Protein AF-A0A520B558-F1 (afdb_monomer)

Mean predicted aligned error: 11.18 Å

Solvent-accessible surface area (backbone atoms only — not comparable to full-atom values): 6471 Å² total; per-residue (Å²): 130,83,84,79,66,76,78,58,52,66,55,50,41,67,68,63,50,52,55,50,52,49,52,51,49,52,30,52,48,26,53,73,72,62,38,63,70,59,21,54,53,36,29,50,50,52,41,53,51,52,52,52,52,52,48,55,50,51,40,54,77,69,56,71,65,86,40,77,65,58,41,69,79,45,65,92,45,55,62,96,44,69,33,58,60,53,50,54,52,52,39,53,50,54,58,63,66,74,73,83,82,76,78,82,87,81,82,130

Secondary structure (DSSP, 8-state):
--------S--S-HHHHHHHHHHHHHHHHHHHTT-HHHHHHHHHHHHHHHHHHHHHHHHHHTT----HHHHHHHTT-----THHHHHHHHHHHHHHS-----------

Structure (mmCIF, N/CA/C/O backbone):
data_AF-A0A520B558-F1
#
_entry.id   AF-A0A520B558-F1
#
loop_
_atom_site.group_PDB
_atom_site.id
_atom_site.type_symbol
_atom_site.label_atom_id
_atom_site.label_alt_id
_atom_site.label_comp_id
_atom_site.label_asym_id
_atom_site.label_entity_id
_atom_site.label_seq_id
_atom_site.pdbx_PDB_ins_code
_atom_site.Cartn_x
_atom_site.Cartn_y
_atom_site.Cartn_z
_atom_site.occupancy
_atom_site.B_iso_or_equiv
_atom_site.auth_seq_id
_atom_site.auth_comp_id
_atom_site.auth_asym_id
_atom_site.auth_atom_id
_atom_site.pdbx_PDB_model_num
ATOM 1 N N . MET A 1 1 ? -9.239 -0.877 -37.514 1.00 44.22 1 MET A N 1
ATOM 2 C CA . MET A 1 1 ? -8.096 -1.467 -36.775 1.00 44.22 1 MET A CA 1
ATOM 3 C C . MET A 1 1 ? -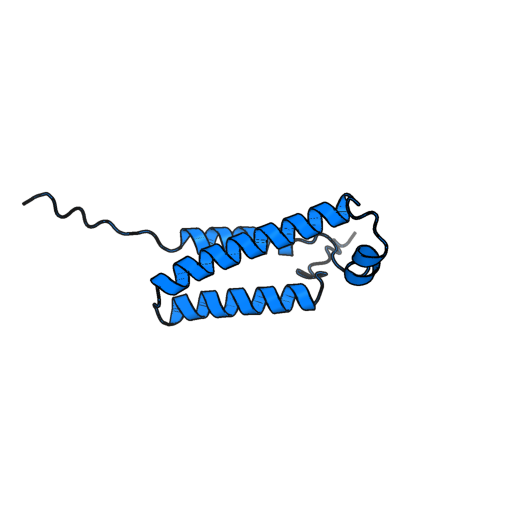8.610 -1.879 -35.407 1.00 44.22 1 MET A C 1
ATOM 5 O O . MET A 1 1 ? -9.239 -1.033 -34.779 1.00 44.22 1 MET A O 1
ATOM 9 N N . PRO A 1 2 ? -8.466 -3.139 -34.957 1.00 51.34 2 PRO A N 1
ATOM 10 C CA . PRO A 1 2 ? -9.020 -3.514 -33.669 1.00 51.34 2 PRO A CA 1
ATOM 11 C C . PRO A 1 2 ? -8.184 -2.820 -32.599 1.00 51.34 2 PRO A C 1
ATOM 13 O O . PRO A 1 2 ? -6.955 -2.895 -32.621 1.00 51.34 2 PRO A O 1
ATOM 16 N N . PHE A 1 3 ? -8.853 -2.136 -31.678 1.00 45.97 3 PHE A N 1
ATOM 17 C CA . PHE A 1 3 ? -8.274 -1.669 -30.431 1.00 45.97 3 PHE A CA 1
ATOM 18 C C . PHE A 1 3 ? -7.773 -2.892 -29.643 1.00 45.97 3 PHE A C 1
ATOM 20 O O . PHE A 1 3 ? -8.435 -3.375 -28.729 1.00 45.97 3 PHE A O 1
ATOM 27 N N . LYS A 1 4 ? -6.589 -3.418 -29.992 1.00 48.50 4 LYS A N 1
ATOM 28 C CA . LYS A 1 4 ? -5.771 -4.283 -29.131 1.00 48.50 4 LYS A CA 1
ATOM 29 C C . LYS A 1 4 ? -5.208 -3.410 -28.006 1.00 48.50 4 LYS A C 1
ATOM 31 O O . LYS A 1 4 ? -4.001 -3.251 -27.854 1.00 48.50 4 LYS A O 1
ATOM 36 N N . GLY A 1 5 ? -6.099 -2.796 -27.230 1.00 51.62 5 GLY A N 1
ATOM 37 C CA . GLY A 1 5 ? -5.754 -2.344 -25.898 1.00 51.62 5 GLY A CA 1
ATOM 38 C C . GLY A 1 5 ? -5.380 -3.599 -25.131 1.00 51.62 5 GLY A C 1
ATOM 39 O O . GLY A 1 5 ? -6.193 -4.506 -24.986 1.00 51.62 5 GLY A O 1
ATOM 40 N N . ASN A 1 6 ? -4.122 -3.712 -24.734 1.00 56.38 6 ASN A N 1
ATOM 41 C CA . ASN A 1 6 ? -3.685 -4.768 -23.845 1.00 56.38 6 ASN A CA 1
ATOM 42 C C . ASN A 1 6 ? -4.388 -4.540 -22.494 1.00 56.38 6 ASN A C 1
ATOM 44 O O . ASN A 1 6 ? -3.894 -3.782 -21.665 1.00 56.38 6 ASN A O 1
ATOM 48 N N . TRP A 1 7 ? -5.570 -5.139 -22.307 1.00 48.19 7 TRP A N 1
ATOM 49 C CA . TRP A 1 7 ? -6.392 -5.067 -21.087 1.00 48.19 7 TRP A CA 1
ATOM 50 C C . TRP A 1 7 ? -5.792 -5.855 -19.918 1.00 48.19 7 TRP A C 1
ATOM 52 O O . TRP A 1 7 ? -6.424 -6.008 -18.874 1.00 48.19 7 TRP A O 1
ATOM 62 N N . VAL A 1 8 ? -4.568 -6.365 -20.075 1.00 54.38 8 VAL A N 1
ATOM 63 C CA . VAL A 1 8 ? -3.785 -6.876 -18.959 1.00 54.38 8 VAL A CA 1
ATOM 64 C C . VAL A 1 8 ? -3.620 -5.730 -17.959 1.00 54.38 8 VAL A C 1
ATOM 66 O O . VAL A 1 8 ? -2.909 -4.761 -18.198 1.00 54.38 8 VAL A O 1
ATOM 69 N N . LEU A 1 9 ? -4.331 -5.825 -16.834 1.00 50.25 9 LEU A N 1
ATOM 70 C CA . LEU A 1 9 ? -4.230 -4.863 -15.735 1.00 50.25 9 LEU A CA 1
ATOM 71 C C . LEU A 1 9 ? -2.824 -4.855 -15.119 1.00 50.25 9 LEU A C 1
ATOM 73 O O . LEU A 1 9 ? -2.400 -3.844 -14.566 1.00 50.25 9 LEU A O 1
ATOM 77 N N . TYR A 1 10 ? -2.099 -5.969 -15.240 1.00 49.78 10 TYR A N 1
ATOM 78 C CA . TYR A 1 10 ? -0.834 -6.205 -14.565 1.00 49.78 10 TYR A CA 1
ATOM 79 C C . TYR A 1 10 ? 0.211 -6.835 -15.498 1.00 49.78 10 TYR A C 1
ATOM 81 O O . TYR A 1 10 ? 0.430 -8.040 -15.480 1.00 49.78 10 TYR A O 1
ATOM 89 N N . GLN A 1 11 ? 0.938 -6.015 -16.257 1.00 55.78 11 GLN A N 1
ATOM 90 C CA . GLN A 1 11 ? 2.332 -6.329 -16.620 1.00 55.78 11 GLN A CA 1
ATOM 91 C C . GLN A 1 11 ? 3.301 -5.829 -15.534 1.00 55.78 11 GLN A C 1
ATOM 93 O O . GLN A 1 11 ? 4.427 -5.412 -15.810 1.00 55.78 11 GLN A O 1
ATOM 98 N N . ALA A 1 12 ? 2.834 -5.817 -14.285 1.00 57.12 12 ALA A N 1
ATOM 99 C CA . ALA A 1 12 ? 3.661 -5.553 -13.121 1.00 57.12 12 ALA A CA 1
ATOM 100 C C . ALA A 1 12 ? 4.475 -6.805 -12.770 1.00 57.12 12 ALA A C 1
ATOM 102 O O . ALA A 1 12 ? 4.073 -7.918 -13.111 1.00 57.12 12 ALA A O 1
ATOM 103 N N . ASP A 1 13 ? 5.598 -6.631 -12.065 1.00 67.31 13 ASP A N 1
ATOM 104 C CA . ASP A 1 13 ? 6.320 -7.772 -11.496 1.00 67.31 13 ASP A CA 1
ATOM 105 C C . ASP A 1 13 ? 5.341 -8.636 -10.689 1.00 67.31 13 ASP A C 1
ATOM 107 O O . ASP A 1 13 ? 4.666 -8.089 -9.803 1.00 67.31 13 ASP A O 1
ATOM 111 N N . PRO A 1 14 ? 5.280 -9.960 -10.914 1.00 71.88 14 PRO A N 1
ATOM 112 C CA . PRO A 1 14 ? 4.457 -10.846 -10.100 1.00 71.88 14 PRO A CA 1
ATOM 113 C C . PRO A 1 14 ? 4.742 -10.669 -8.605 1.00 71.88 14 PRO A C 1
ATOM 115 O O . PRO A 1 14 ? 3.829 -10.714 -7.787 1.00 71.88 14 PRO A O 1
ATOM 118 N N . ARG A 1 15 ? 5.999 -10.385 -8.239 1.00 74.31 15 ARG A N 1
ATOM 119 C CA . ARG A 1 15 ? 6.412 -10.190 -6.843 1.00 74.31 15 ARG A CA 1
ATOM 120 C C . ARG A 1 15 ? 5.762 -8.957 -6.215 1.00 74.31 15 ARG A C 1
ATOM 122 O O . ARG A 1 15 ? 5.195 -9.056 -5.130 1.00 74.31 15 ARG A O 1
ATOM 129 N N . LEU A 1 16 ? 5.811 -7.812 -6.903 1.00 75.12 16 LEU A N 1
ATOM 130 C CA . LEU A 1 16 ? 5.177 -6.570 -6.439 1.00 75.12 16 LEU A CA 1
ATOM 131 C C . LEU A 1 16 ? 3.661 -6.741 -6.328 1.00 75.12 16 LEU A C 1
ATOM 133 O O . LEU A 1 16 ? 3.045 -6.271 -5.370 1.00 75.12 16 LEU A O 1
ATOM 137 N N . LEU A 1 17 ? 3.070 -7.438 -7.298 1.00 76.88 17 LEU A N 1
ATOM 138 C CA . LEU A 1 17 ? 1.641 -7.711 -7.335 1.00 76.88 17 LEU A CA 1
ATOM 139 C C . LEU A 1 17 ? 1.202 -8.572 -6.150 1.00 76.88 17 LEU A C 1
ATOM 141 O O . LEU A 1 17 ? 0.260 -8.193 -5.457 1.00 76.88 17 LEU A O 1
ATOM 145 N N . TYR A 1 18 ? 1.896 -9.677 -5.867 1.00 82.00 18 TYR A N 1
ATOM 146 C CA . TYR A 1 18 ? 1.542 -10.558 -4.752 1.00 82.00 18 TYR A CA 1
ATOM 147 C C . TYR A 1 18 ? 1.664 -9.868 -3.395 1.00 82.00 18 TYR A C 1
ATOM 149 O O . TYR A 1 18 ? 0.771 -10.020 -2.563 1.00 82.00 18 TYR A O 1
ATOM 157 N N . ILE A 1 19 ? 2.708 -9.059 -3.183 1.00 86.38 19 ILE A N 1
ATOM 158 C CA . ILE A 1 19 ? 2.841 -8.274 -1.945 1.00 86.38 19 ILE A CA 1
ATOM 159 C C . ILE A 1 19 ? 1.668 -7.297 -1.817 1.00 86.38 19 ILE A C 1
ATOM 161 O O . ILE A 1 19 ? 1.048 -7.196 -0.763 1.00 86.38 19 ILE A O 1
ATOM 165 N N . SER A 1 20 ? 1.310 -6.620 -2.907 1.00 85.38 20 SER A N 1
ATOM 166 C CA . SER A 1 20 ? 0.196 -5.669 -2.914 1.00 85.38 20 SER A CA 1
ATOM 167 C C . SER A 1 20 ? -1.141 -6.348 -2.632 1.00 85.38 20 SER A C 1
ATOM 169 O O . SER A 1 20 ? -1.916 -5.853 -1.817 1.00 85.38 20 SER A O 1
ATOM 171 N N . MET A 1 21 ? -1.394 -7.507 -3.247 1.00 85.62 21 MET A N 1
ATOM 172 C CA . MET A 1 21 ? -2.587 -8.309 -2.977 1.00 85.62 21 MET A CA 1
ATOM 173 C C . MET A 1 21 ? -2.624 -8.816 -1.535 1.00 85.62 21 MET A C 1
ATOM 175 O O . MET A 1 21 ? -3.692 -8.802 -0.931 1.00 85.62 21 MET A O 1
ATOM 179 N N . ALA A 1 22 ? -1.485 -9.202 -0.954 1.00 90.12 22 ALA A N 1
ATOM 180 C CA . ALA A 1 22 ? -1.415 -9.611 0.445 1.00 90.12 22 ALA A CA 1
ATOM 181 C C . ALA A 1 22 ? -1.777 -8.456 1.389 1.00 90.12 22 ALA A C 1
ATOM 183 O O . ALA A 1 22 ? -2.613 -8.628 2.274 1.00 90.12 22 ALA A O 1
ATOM 184 N N . ILE A 1 23 ? -1.213 -7.262 1.173 1.00 89.38 23 ILE A N 1
ATOM 185 C CA . ILE A 1 23 ? -1.519 -6.088 2.002 1.00 89.38 23 ILE A CA 1
ATOM 186 C C . ILE A 1 23 ? -3.002 -5.717 1.856 1.00 89.38 23 ILE A C 1
ATOM 188 O O . ILE A 1 23 ? -3.685 -5.556 2.863 1.00 89.38 23 ILE A O 1
ATOM 192 N N . VAL A 1 24 ? -3.533 -5.646 0.629 1.00 88.12 24 VAL A N 1
ATOM 193 C CA . VAL A 1 24 ? -4.961 -5.356 0.388 1.00 88.12 24 VAL A CA 1
ATOM 194 C C . VAL A 1 24 ? -5.867 -6.436 0.992 1.00 88.12 24 VAL A C 1
ATOM 196 O O . VAL A 1 24 ? -6.900 -6.114 1.581 1.00 88.12 24 VAL A O 1
ATOM 199 N N . GLY A 1 25 ? -5.476 -7.708 0.908 1.00 89.44 25 GLY A N 1
ATOM 200 C CA . GLY A 1 25 ? -6.175 -8.831 1.533 1.00 89.44 25 GLY A CA 1
ATOM 201 C C . GLY A 1 25 ? -6.245 -8.696 3.055 1.00 89.44 25 GLY A C 1
ATOM 202 O O . GLY A 1 25 ? -7.314 -8.838 3.639 1.00 89.44 25 GLY A O 1
ATOM 203 N N . ILE A 1 26 ? -5.140 -8.324 3.705 1.00 91.75 26 ILE A N 1
ATOM 204 C CA . ILE A 1 26 ? -5.121 -8.069 5.153 1.00 91.75 26 ILE A CA 1
ATOM 205 C C . ILE A 1 26 ? -5.983 -6.846 5.495 1.00 91.75 26 ILE A C 1
ATOM 207 O O . ILE A 1 26 ? -6.783 -6.902 6.429 1.00 91.75 26 ILE A O 1
ATOM 211 N N . THR A 1 27 ? -5.881 -5.756 4.728 1.00 88.56 27 THR A N 1
ATOM 212 C CA . THR A 1 27 ? -6.693 -4.547 4.936 1.00 88.56 27 THR A CA 1
ATOM 213 C C . THR A 1 27 ? -8.187 -4.858 4.840 1.00 88.56 27 THR A C 1
ATOM 215 O O . THR A 1 27 ? -8.960 -4.472 5.716 1.00 88.56 27 THR A O 1
ATOM 218 N N . THR A 1 28 ? -8.609 -5.599 3.816 1.00 87.69 28 THR A N 1
ATOM 219 C CA . THR A 1 28 ? -10.013 -6.003 3.644 1.00 87.69 28 THR A CA 1
ATOM 220 C C . THR A 1 28 ? -10.474 -6.975 4.731 1.00 87.69 28 THR A C 1
ATOM 222 O O . THR A 1 28 ? -11.593 -6.836 5.226 1.00 87.69 28 THR A O 1
ATOM 225 N N . LEU A 1 29 ? -9.609 -7.876 5.200 1.00 92.06 29 LEU A N 1
ATOM 226 C CA . LEU A 1 29 ? -9.899 -8.753 6.337 1.00 92.06 29 LEU A CA 1
ATOM 227 C C . LEU A 1 29 ? -10.111 -7.949 7.631 1.00 92.06 29 LEU A C 1
ATOM 229 O O . LEU A 1 29 ? -11.069 -8.203 8.362 1.00 92.06 29 LEU A O 1
ATOM 233 N N . CYS A 1 30 ? -9.298 -6.918 7.892 1.00 88.75 30 CYS A N 1
ATOM 234 C CA . CYS A 1 30 ? -9.514 -6.016 9.029 1.00 88.75 30 CYS A CA 1
ATOM 235 C C . CYS A 1 30 ? -10.867 -5.290 8.959 1.00 88.75 30 CYS A C 1
ATOM 237 O O . CYS A 1 30 ? -11.490 -5.066 10.001 1.00 88.75 30 CYS A O 1
ATOM 239 N N . LEU A 1 31 ? -11.330 -4.934 7.755 1.00 85.50 31 LEU A N 1
ATOM 240 C CA . LEU A 1 31 ? -12.667 -4.370 7.552 1.00 85.50 31 LEU A CA 1
ATOM 241 C C . LEU A 1 31 ? -13.753 -5.410 7.850 1.00 85.50 31 LEU A C 1
ATOM 243 O O . LEU A 1 31 ?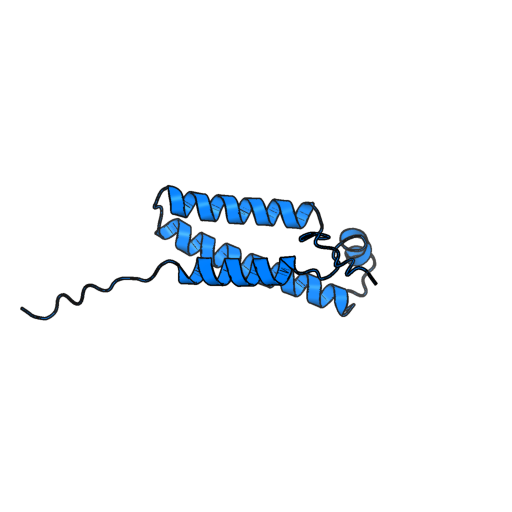 -14.702 -5.112 8.574 1.00 85.50 31 LEU A O 1
ATOM 247 N N . PHE A 1 32 ? -13.583 -6.633 7.346 1.00 88.75 32 PHE A N 1
ATOM 248 C CA . PHE A 1 32 ? -14.531 -7.733 7.516 1.00 88.75 32 PHE A CA 1
ATOM 249 C C . PHE A 1 32 ? -14.733 -8.120 8.988 1.00 88.75 32 PHE A C 1
ATOM 251 O O . PHE A 1 32 ? -15.865 -8.227 9.453 1.00 88.75 32 PHE A O 1
ATOM 258 N N . VAL A 1 33 ? -13.647 -8.222 9.761 1.00 92.75 33 VAL A N 1
ATOM 259 C CA . VAL A 1 33 ? -13.679 -8.525 11.208 1.00 92.75 33 VAL A CA 1
ATOM 260 C C . VAL A 1 33 ? -14.134 -7.310 12.044 1.00 92.75 33 VAL A C 1
ATOM 262 O O . VAL A 1 33 ? -14.172 -7.361 13.270 1.00 92.75 33 VAL A O 1
ATOM 265 N N . ARG A 1 34 ? -14.505 -6.187 11.404 1.00 85.44 34 ARG A N 1
ATOM 266 C CA . ARG A 1 34 ? -14.867 -4.912 12.056 1.00 85.44 34 ARG A CA 1
ATOM 267 C C . ARG A 1 34 ? -13.777 -4.385 12.994 1.00 85.44 34 ARG A C 1
ATOM 269 O O . ARG A 1 34 ? -14.047 -3.599 13.905 1.00 85.44 34 ARG A O 1
ATOM 276 N N . ALA A 1 35 ? -12.521 -4.748 12.743 1.00 86.75 35 ALA A N 1
ATOM 277 C CA . ALA A 1 35 ? -11.363 -4.257 13.476 1.00 86.75 35 ALA A CA 1
ATOM 278 C C . ALA A 1 35 ? -11.008 -2.834 13.004 1.00 86.75 35 ALA A C 1
ATOM 280 O O . ALA A 1 35 ? -9.943 -2.590 12.442 1.00 86.75 35 ALA A O 1
ATOM 281 N N . LEU A 1 36 ? -11.908 -1.868 13.232 1.00 83.12 36 LEU A N 1
ATOM 282 C CA . LEU A 1 36 ? -11.857 -0.520 12.643 1.00 83.12 36 LEU A CA 1
ATOM 283 C C . LEU A 1 36 ? -10.566 0.253 12.956 1.00 83.12 36 LEU A C 1
ATOM 285 O O . LEU A 1 36 ? -10.139 1.080 12.153 1.00 83.12 36 LEU A O 1
ATOM 289 N N . ARG A 1 37 ? -9.931 0.008 14.111 1.00 84.44 37 ARG A N 1
ATOM 290 C CA . ARG A 1 37 ? -8.623 0.604 14.440 1.00 84.44 37 ARG A CA 1
ATOM 291 C C . ARG A 1 37 ? -7.507 0.027 13.566 1.00 84.44 37 ARG A C 1
ATOM 293 O O . ARG A 1 37 ? -6.768 0.796 12.961 1.00 84.44 37 ARG A O 1
ATOM 300 N N . ALA A 1 38 ? -7.429 -1.301 13.464 1.00 86.81 38 ALA A N 1
ATOM 301 C CA . ALA A 1 38 ? -6.451 -1.988 12.621 1.00 86.81 38 ALA A CA 1
ATOM 302 C C . ALA A 1 38 ? -6.671 -1.662 11.138 1.00 86.81 38 ALA A C 1
ATOM 304 O O . ALA A 1 38 ? -5.717 -1.345 10.437 1.00 86.81 38 ALA A O 1
ATOM 305 N N . PHE A 1 39 ? -7.931 -1.619 10.692 1.00 88.00 39 PHE A N 1
ATOM 306 C CA . PHE A 1 39 ? -8.293 -1.212 9.336 1.00 88.00 39 PHE A CA 1
ATOM 307 C C . PHE A 1 39 ? -7.762 0.180 8.988 1.00 88.00 39 PHE A C 1
ATOM 309 O O . PHE A 1 39 ? -7.179 0.351 7.928 1.00 88.00 39 PHE A O 1
ATOM 316 N N . LYS A 1 40 ? -7.909 1.173 9.876 1.00 84.56 40 LYS A N 1
ATOM 317 C CA . LYS A 1 40 ? -7.403 2.535 9.625 1.00 84.56 40 LYS A CA 1
ATOM 318 C C . LYS A 1 40 ? -5.888 2.573 9.450 1.00 84.56 40 LYS A C 1
ATOM 320 O O . LYS A 1 40 ? -5.401 3.258 8.558 1.00 84.56 40 LYS A O 1
ATOM 325 N N . ILE A 1 41 ? -5.158 1.835 10.285 1.00 88.12 41 ILE A N 1
ATOM 326 C CA . ILE A 1 41 ? -3.698 1.728 10.174 1.00 88.12 41 ILE A CA 1
ATOM 327 C C . ILE A 1 41 ? -3.341 1.053 8.850 1.00 88.12 41 ILE A C 1
ATOM 329 O O . ILE A 1 41 ? -2.559 1.594 8.075 1.00 88.12 41 ILE A O 1
ATOM 333 N N . MET A 1 42 ? -3.973 -0.082 8.554 1.00 90.31 42 MET A N 1
ATOM 334 C CA . MET A 1 42 ? -3.738 -0.834 7.326 1.00 90.31 42 MET A CA 1
ATOM 335 C C . MET A 1 42 ? -4.109 -0.045 6.069 1.00 90.31 42 MET A C 1
ATOM 337 O O . MET A 1 42 ? -3.388 -0.134 5.085 1.00 90.31 42 MET A O 1
ATOM 341 N N . ALA A 1 43 ? -5.153 0.787 6.115 1.00 87.12 43 ALA A N 1
ATOM 342 C CA . ALA A 1 43 ? -5.536 1.689 5.033 1.00 87.12 43 ALA A CA 1
ATOM 343 C C . ALA A 1 43 ? -4.429 2.717 4.735 1.00 87.12 43 ALA A C 1
ATOM 345 O O . ALA A 1 43 ? -4.081 2.933 3.571 1.00 87.12 43 ALA A O 1
ATOM 346 N N . ILE A 1 44 ? -3.815 3.295 5.776 1.00 87.06 44 ILE A N 1
ATOM 347 C CA . ILE A 1 44 ? -2.660 4.197 5.636 1.00 87.06 44 ILE A CA 1
ATOM 348 C C . ILE A 1 44 ? -1.444 3.434 5.098 1.00 87.06 44 ILE A C 1
ATOM 350 O O . ILE A 1 44 ? -0.776 3.921 4.189 1.00 87.06 44 ILE A O 1
ATOM 354 N N . VAL A 1 45 ? -1.181 2.222 5.597 1.00 89.81 45 VAL A N 1
ATOM 355 C CA . VAL A 1 45 ? -0.091 1.364 5.101 1.00 89.81 45 VAL A CA 1
ATOM 356 C C . VAL A 1 45 ? -0.279 1.044 3.618 1.00 89.81 45 VAL A C 1
ATOM 358 O O . VAL A 1 45 ? 0.665 1.210 2.850 1.00 89.81 45 VAL A O 1
ATOM 361 N N . THR A 1 46 ? -1.487 0.671 3.176 1.00 87.94 46 THR A N 1
ATOM 362 C CA . THR A 1 46 ? -1.785 0.476 1.745 1.00 87.94 46 THR A CA 1
ATOM 363 C C . THR A 1 46 ? -1.575 1.746 0.935 1.00 87.94 46 THR A C 1
ATOM 365 O O . THR A 1 46 ? -1.108 1.659 -0.198 1.00 87.94 46 THR A O 1
ATOM 368 N N . LEU A 1 47 ? -1.876 2.920 1.495 1.00 87.88 47 LEU A N 1
ATOM 369 C CA . LEU A 1 47 ? -1.669 4.199 0.821 1.00 87.88 47 LEU A CA 1
ATOM 370 C C . LEU A 1 47 ? -0.187 4.500 0.628 1.00 87.88 47 LEU A C 1
ATOM 372 O O . LEU A 1 47 ? 0.244 4.738 -0.501 1.00 87.88 47 LEU A O 1
ATOM 376 N N . ILE A 1 48 ? 0.600 4.411 1.699 1.00 89.12 48 ILE A N 1
ATOM 377 C CA . ILE A 1 48 ? 2.051 4.615 1.651 1.00 89.12 48 ILE A CA 1
ATOM 378 C C . ILE A 1 48 ? 2.700 3.595 0.711 1.00 89.12 48 ILE A C 1
ATOM 380 O O . ILE A 1 48 ? 3.497 3.977 -0.142 1.00 89.12 48 ILE A O 1
ATOM 384 N N . TRP A 1 49 ? 2.324 2.316 0.811 1.00 89.69 49 TRP A N 1
ATOM 385 C CA . TRP A 1 49 ? 2.822 1.258 -0.069 1.00 89.69 49 TRP A CA 1
ATOM 386 C C . TRP A 1 49 ? 2.547 1.572 -1.540 1.00 89.69 49 TRP A C 1
ATOM 388 O O . TRP A 1 49 ? 3.449 1.487 -2.368 1.00 89.69 49 TRP A O 1
ATOM 398 N N . SER A 1 50 ? 1.330 2.010 -1.862 1.00 84.62 50 SER A N 1
ATOM 399 C CA . SER A 1 50 ? 0.937 2.346 -3.234 1.00 84.62 50 SER A CA 1
ATOM 400 C C . SER A 1 50 ? 1.688 3.561 -3.774 1.00 84.62 50 SER A C 1
ATOM 402 O O . SER A 1 50 ? 2.124 3.546 -4.925 1.00 84.62 50 SER A O 1
ATOM 404 N N . ALA A 1 51 ? 1.907 4.580 -2.937 1.00 85.75 51 ALA A N 1
ATOM 405 C CA . ALA A 1 51 ? 2.717 5.743 -3.287 1.00 85.75 51 ALA A CA 1
ATOM 406 C C . ALA A 1 51 ? 4.193 5.372 -3.521 1.00 85.75 51 ALA A C 1
ATOM 408 O O . ALA A 1 51 ? 4.775 5.795 -4.519 1.00 85.75 51 ALA A O 1
ATOM 409 N N . LEU A 1 52 ? 4.783 4.533 -2.660 1.00 85.88 52 LEU A N 1
ATOM 410 C CA . LEU A 1 52 ? 6.151 4.023 -2.824 1.00 85.88 52 LEU A CA 1
ATOM 411 C C . LEU A 1 52 ? 6.309 3.231 -4.122 1.00 85.88 52 LEU A C 1
ATOM 413 O O . LEU A 1 52 ? 7.286 3.405 -4.845 1.00 85.88 52 LEU A O 1
ATOM 417 N N . MET A 1 53 ? 5.332 2.38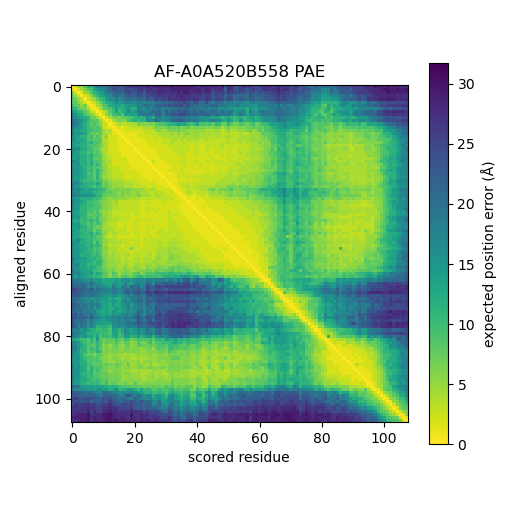8 -4.439 1.00 80.62 53 MET A N 1
ATOM 418 C CA . MET A 1 53 ? 5.331 1.594 -5.661 1.00 80.62 53 MET A CA 1
ATOM 419 C C . MET A 1 53 ? 5.226 2.484 -6.906 1.00 80.62 53 MET A C 1
ATOM 421 O O . MET A 1 53 ? 5.976 2.291 -7.861 1.00 80.62 53 MET A O 1
ATOM 425 N N . ALA A 1 54 ? 4.360 3.502 -6.877 1.00 78.62 54 ALA A N 1
ATOM 426 C CA . ALA A 1 54 ? 4.245 4.477 -7.958 1.00 78.62 54 ALA A CA 1
ATOM 427 C C . ALA A 1 54 ? 5.541 5.290 -8.131 1.00 78.62 54 ALA A C 1
ATOM 429 O O . ALA A 1 54 ? 6.001 5.476 -9.258 1.00 78.62 54 ALA A O 1
ATOM 430 N N . ALA A 1 55 ? 6.172 5.711 -7.030 1.00 80.25 55 ALA A N 1
ATOM 431 C CA . ALA A 1 55 ? 7.457 6.406 -7.051 1.00 80.25 55 ALA A CA 1
ATOM 432 C C . ALA A 1 55 ? 8.576 5.520 -7.619 1.00 80.25 55 ALA A C 1
ATOM 434 O O . ALA A 1 55 ? 9.325 5.964 -8.486 1.00 80.25 55 ALA A O 1
ATOM 435 N N . ALA A 1 56 ? 8.659 4.252 -7.205 1.00 76.31 56 ALA A N 1
ATOM 436 C CA . ALA A 1 56 ? 9.633 3.297 -7.736 1.00 76.31 56 ALA A CA 1
ATOM 437 C C . ALA A 1 56 ? 9.497 3.125 -9.259 1.00 76.31 56 ALA A C 1
ATOM 439 O O . ALA A 1 56 ? 10.497 3.092 -9.978 1.00 76.31 56 ALA A O 1
ATOM 440 N N . VAL A 1 57 ? 8.262 3.085 -9.767 1.00 72.50 57 VAL A N 1
ATOM 441 C CA . VAL A 1 57 ? 7.993 3.034 -11.209 1.00 72.50 57 VAL A CA 1
ATOM 442 C C . VAL A 1 57 ? 8.366 4.335 -11.908 1.00 72.50 57 VAL A C 1
ATOM 444 O O . VAL A 1 57 ? 9.001 4.297 -12.961 1.00 72.50 57 VAL A O 1
ATOM 447 N N . PHE A 1 58 ? 8.023 5.482 -11.322 1.00 72.88 58 PHE A N 1
ATOM 448 C CA . PHE A 1 58 ? 8.374 6.790 -11.868 1.00 72.88 58 PHE A CA 1
ATOM 449 C C . PHE A 1 58 ? 9.893 6.969 -11.982 1.00 72.88 58 PHE A C 1
ATOM 451 O O . PHE A 1 58 ? 10.391 7.389 -13.028 1.00 72.88 58 PHE A O 1
ATOM 458 N N . PHE A 1 59 ? 10.647 6.595 -10.947 1.00 74.00 59 PHE A N 1
ATOM 459 C CA . PHE A 1 59 ? 12.106 6.666 -10.972 1.00 74.00 59 PHE A CA 1
ATOM 460 C C . PHE A 1 59 ? 12.733 5.712 -11.994 1.00 74.00 59 PHE A C 1
ATOM 462 O O . PHE A 1 59 ? 13.749 6.062 -12.596 1.00 74.00 59 PHE A O 1
ATOM 469 N N . LYS A 1 60 ? 12.122 4.542 -12.230 1.00 66.81 60 LYS A N 1
ATOM 470 C CA . LYS A 1 60 ? 12.552 3.614 -13.284 1.00 66.81 60 LYS A CA 1
ATOM 471 C C . LYS A 1 60 ? 12.349 4.210 -14.680 1.00 66.81 60 LYS A C 1
ATOM 473 O O . LYS A 1 60 ? 13.274 4.187 -15.483 1.00 66.81 60 LYS A O 1
ATOM 478 N N . ILE A 1 61 ? 11.155 4.733 -14.979 1.00 65.31 61 ILE A N 1
ATOM 479 C CA . ILE A 1 61 ? 10.831 5.290 -16.308 1.00 65.31 61 ILE A CA 1
ATOM 480 C C . ILE A 1 61 ? 11.747 6.469 -16.643 1.00 65.31 61 ILE A C 1
ATOM 482 O O . ILE A 1 61 ? 12.212 6.583 -17.772 1.00 65.31 61 ILE A O 1
ATOM 486 N N . ASN A 1 62 ? 12.046 7.309 -15.654 1.00 67.94 62 ASN A N 1
ATOM 487 C CA .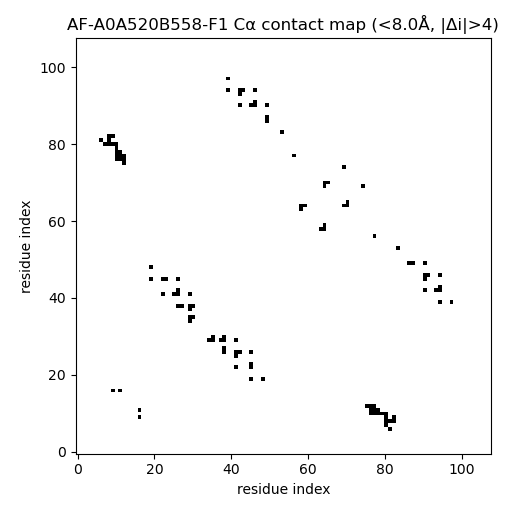 ASN A 1 62 ? 12.933 8.455 -15.830 1.00 67.94 62 ASN A CA 1
ATOM 488 C C . ASN A 1 62 ? 14.430 8.110 -15.687 1.00 67.94 62 ASN A C 1
ATOM 490 O O . ASN A 1 62 ? 15.261 9.011 -15.653 1.00 67.94 62 ASN A O 1
ATOM 494 N N . ASN A 1 63 ? 14.780 6.820 -15.613 1.00 62.59 63 ASN A N 1
ATOM 495 C CA . ASN A 1 63 ? 16.152 6.307 -15.597 1.00 62.59 63 ASN A CA 1
ATOM 496 C C . ASN A 1 63 ? 17.073 6.945 -14.532 1.00 62.59 63 ASN A C 1
ATOM 498 O O . ASN A 1 63 ? 18.273 7.106 -14.744 1.00 62.59 63 ASN A O 1
ATOM 502 N N . TYR A 1 64 ? 16.522 7.312 -13.369 1.00 60.88 64 TYR A N 1
ATOM 503 C CA . TYR A 1 64 ? 17.296 7.931 -12.281 1.00 60.88 64 TYR A CA 1
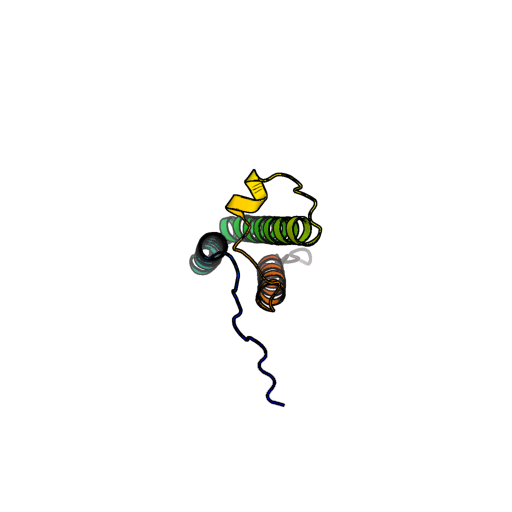ATOM 504 C C . TYR A 1 64 ? 18.210 6.934 -11.556 1.00 60.88 64 TYR A C 1
ATOM 506 O O . TYR A 1 64 ? 19.197 7.321 -10.932 1.00 60.88 64 TYR A O 1
ATOM 514 N N . PHE A 1 65 ? 17.915 5.638 -11.659 1.00 62.00 65 PHE A N 1
ATOM 515 C CA . PHE A 1 65 ? 18.750 4.572 -11.123 1.00 62.00 65 PHE A CA 1
ATOM 516 C C . PHE A 1 65 ? 19.771 4.128 -12.176 1.00 62.00 65 PHE A C 1
ATOM 518 O O . PHE A 1 65 ? 19.674 3.028 -12.702 1.00 62.00 65 PHE A O 1
ATOM 525 N N . GLY A 1 66 ? 20.781 4.953 -12.471 1.00 54.34 66 GLY A N 1
ATOM 526 C CA . GLY A 1 66 ? 21.896 4.614 -13.377 1.00 54.34 66 GLY A CA 1
ATOM 527 C C . GLY A 1 66 ? 22.823 3.488 -12.878 1.00 54.34 66 GLY A C 1
ATOM 528 O O . GLY A 1 66 ? 24.014 3.473 -13.189 1.00 54.34 66 GLY A O 1
ATOM 529 N N . SER A 1 67 ? 22.316 2.566 -12.053 1.00 59.38 67 SER A N 1
ATOM 530 C CA . SER A 1 67 ? 23.062 1.464 -11.460 1.00 59.38 67 SER A CA 1
ATOM 531 C C . SER A 1 67 ? 22.579 0.124 -12.027 1.00 59.38 67 SER A C 1
ATOM 533 O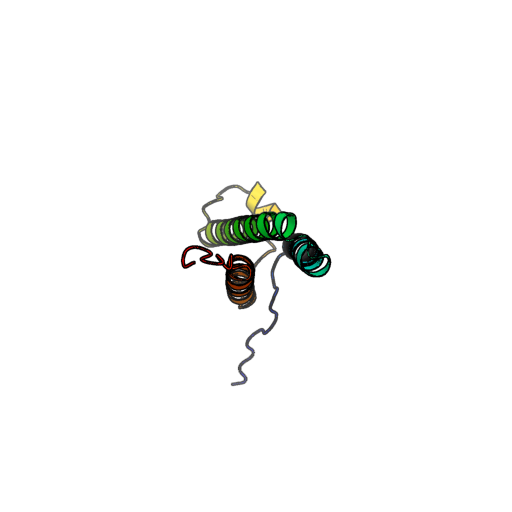 O . SER A 1 67 ? 21.416 -0.266 -11.909 1.00 59.38 67 SER A O 1
ATOM 535 N N . LYS A 1 68 ? 23.528 -0.639 -12.587 1.00 58.09 68 LYS A N 1
ATOM 536 C CA . LYS A 1 68 ? 23.316 -1.974 -13.186 1.00 58.09 68 LYS A CA 1
ATOM 537 C C . LYS A 1 68 ? 22.672 -2.997 -12.226 1.00 58.09 68 LYS A C 1
ATOM 539 O O . LYS A 1 68 ? 22.229 -4.059 -12.664 1.00 58.09 68 LYS A O 1
ATOM 544 N N . PHE A 1 69 ? 22.654 -2.706 -10.922 1.00 61.00 69 PHE A N 1
ATOM 545 C CA . PHE A 1 69 ? 22.038 -3.526 -9.877 1.00 61.00 69 PHE A CA 1
ATOM 546 C C . PHE A 1 69 ? 20.509 -3.385 -9.865 1.00 61.00 69 PHE A C 1
ATOM 548 O O . PHE A 1 69 ? 19.799 -4.393 -9.908 1.00 61.00 69 PHE A O 1
ATOM 555 N N . PHE A 1 70 ? 20.003 -2.147 -9.880 1.00 58.19 70 PHE A N 1
ATOM 556 C CA . PHE A 1 70 ? 18.566 -1.880 -9.969 1.00 58.19 70 PHE A CA 1
ATOM 557 C C . PHE A 1 70 ? 18.021 -2.262 -11.339 1.00 58.19 70 PHE A C 1
ATOM 559 O O . PHE A 1 70 ? 16.949 -2.860 -11.405 1.00 58.19 70 PHE A O 1
ATOM 566 N N . ASP A 1 71 ? 18.805 -2.057 -12.400 1.00 56.59 71 ASP A N 1
ATOM 567 C CA . ASP A 1 71 ? 18.463 -2.570 -13.723 1.00 56.59 71 ASP A CA 1
ATOM 568 C C . ASP A 1 71 ? 18.249 -4.082 -13.688 1.00 56.59 71 ASP A C 1
ATOM 570 O O . ASP A 1 71 ? 17.208 -4.538 -14.118 1.00 56.59 71 ASP A O 1
ATOM 574 N N . LYS A 1 72 ? 19.125 -4.908 -13.104 1.00 58.56 72 LYS A N 1
ATOM 575 C CA . LYS A 1 72 ? 18.896 -6.370 -13.092 1.00 58.56 72 LYS A CA 1
ATOM 576 C C . LYS A 1 72 ? 17.708 -6.825 -12.236 1.00 58.56 72 LYS A C 1
ATOM 578 O O . LYS A 1 72 ? 17.056 -7.799 -12.609 1.00 58.56 72 LYS A O 1
ATOM 583 N N . MET A 1 73 ? 17.413 -6.152 -11.122 1.00 57.84 73 MET A N 1
ATOM 584 C CA . MET A 1 73 ? 16.242 -6.487 -10.296 1.00 57.84 73 MET A CA 1
ATOM 585 C C . MET A 1 73 ? 14.918 -6.000 -10.903 1.00 57.84 73 MET A C 1
ATOM 587 O O . MET A 1 73 ? 13.892 -6.634 -10.676 1.00 57.84 73 MET A O 1
ATOM 591 N N . LEU A 1 74 ? 14.928 -4.911 -11.680 1.00 53.62 74 LEU A N 1
ATOM 592 C CA . LEU A 1 74 ? 13.723 -4.254 -12.208 1.00 53.62 74 LEU A CA 1
ATOM 593 C C . LEU A 1 74 ? 13.587 -4.341 -13.745 1.00 53.62 74 LEU A C 1
ATOM 595 O O . LEU A 1 74 ? 12.544 -3.956 -14.278 1.00 53.62 74 LEU A O 1
ATOM 599 N N . ALA A 1 75 ? 14.585 -4.847 -14.484 1.00 45.47 75 ALA A N 1
ATOM 600 C CA . ALA A 1 75 ? 14.687 -4.787 -15.957 1.00 45.47 75 ALA A CA 1
ATOM 601 C C . ALA A 1 75 ? 13.536 -5.473 -16.682 1.00 45.47 75 ALA A C 1
ATOM 603 O O . ALA A 1 75 ? 13.162 -5.045 -17.768 1.00 45.47 75 ALA A O 1
ATOM 604 N N . LYS A 1 76 ? 12.940 -6.514 -16.097 1.00 50.62 76 LYS A N 1
ATOM 605 C CA . LYS A 1 76 ? 11.869 -7.269 -16.764 1.00 50.62 76 LYS A CA 1
ATOM 606 C C . LYS A 1 76 ? 10.475 -6.663 -16.575 1.00 50.62 76 LYS A C 1
ATOM 608 O O . LYS A 1 76 ? 9.493 -7.173 -17.099 1.00 50.62 76 LYS A O 1
ATOM 613 N N . THR A 1 77 ? 10.386 -5.590 -15.803 1.00 53.84 77 THR A N 1
ATOM 614 C CA . THR A 1 77 ? 9.245 -5.424 -14.921 1.00 53.84 77 THR A CA 1
ATOM 615 C C . THR A 1 77 ? 8.642 -4.037 -15.080 1.00 53.84 77 THR A C 1
ATOM 617 O O . THR A 1 77 ? 9.271 -3.035 -14.759 1.00 53.84 77 THR A O 1
ATOM 620 N N . ILE A 1 78 ? 7.398 -3.994 -15.551 1.00 56.31 78 ILE A N 1
ATOM 621 C CA . ILE A 1 78 ? 6.484 -2.844 -15.514 1.00 56.31 78 ILE A CA 1
ATOM 622 C C . ILE A 1 78 ? 6.474 -1.991 -16.785 1.00 56.31 78 ILE A C 1
ATOM 624 O O . ILE A 1 78 ? 7.229 -1.033 -16.944 1.00 56.31 78 ILE A O 1
ATOM 628 N N . HIS A 1 79 ? 5.501 -2.307 -17.641 1.00 56.44 79 HIS A N 1
ATOM 629 C CA . HIS A 1 79 ? 4.829 -1.315 -18.470 1.00 56.44 79 HIS A CA 1
ATOM 630 C C . HIS A 1 79 ? 3.762 -0.593 -17.634 1.00 56.44 79 HIS A C 1
ATOM 632 O O . HIS A 1 79 ? 3.031 -1.215 -16.858 1.00 56.44 79 HIS A O 1
ATOM 638 N N . PHE A 1 80 ? 3.673 0.728 -17.790 1.00 54.41 80 PHE A N 1
ATOM 639 C CA . PHE A 1 80 ? 2.640 1.548 -17.160 1.00 54.41 80 PHE A CA 1
ATOM 640 C C . PHE A 1 80 ? 1.300 1.245 -17.846 1.00 54.41 80 PHE A C 1
ATOM 642 O O . PHE A 1 80 ? 1.011 1.750 -18.927 1.00 54.41 80 PHE A O 1
ATOM 649 N N . GLN A 1 81 ? 0.518 0.339 -17.265 1.00 63.66 81 GLN A N 1
ATOM 650 C CA . GLN A 1 81 ? -0.822 -0.006 -17.742 1.00 63.66 81 GLN A CA 1
ATOM 651 C C . GLN A 1 81 ? -1.901 0.532 -16.795 1.00 63.66 81 GLN A C 1
ATOM 653 O O . GLN A 1 81 ? -1.613 1.007 -15.695 1.00 63.66 81 GLN A O 1
ATOM 658 N N . TRP A 1 82 ? -3.161 0.421 -17.218 1.00 62.41 82 TRP A N 1
ATOM 659 C CA . TRP A 1 82 ? -4.352 0.914 -16.518 1.00 62.41 82 TRP A CA 1
ATOM 660 C C . TRP A 1 82 ? -4.483 0.462 -15.052 1.00 62.41 82 TRP A C 1
ATOM 662 O O . TRP A 1 82 ? -5.123 1.154 -14.262 1.00 62.41 82 TRP A O 1
ATOM 672 N N . GLY A 1 83 ? -3.845 -0.646 -14.654 1.00 66.94 83 GLY A N 1
ATOM 673 C CA . GLY A 1 83 ? -3.874 -1.148 -13.276 1.00 66.94 83 GLY A CA 1
ATOM 674 C C . GLY A 1 83 ? -3.356 -0.166 -12.225 1.00 66.94 83 GLY A C 1
ATOM 675 O O . GLY A 1 83 ? -3.876 -0.154 -11.115 1.00 66.94 83 GLY A O 1
ATOM 676 N N . TRP A 1 84 ? -2.413 0.718 -12.565 1.00 70.31 84 TRP A N 1
ATOM 677 C CA . TRP A 1 84 ? -1.903 1.732 -11.630 1.00 70.31 84 TRP A CA 1
ATOM 678 C C . TRP A 1 84 ? -2.955 2.774 -11.250 1.00 70.31 84 TRP A C 1
ATOM 680 O O . TRP A 1 84 ? -3.059 3.157 -10.085 1.00 70.31 84 TRP A O 1
ATOM 690 N N . VAL A 1 85 ? -3.772 3.189 -12.221 1.00 74.25 85 VAL A N 1
ATOM 691 C CA . VAL A 1 85 ? -4.875 4.130 -11.993 1.00 74.25 85 VAL A CA 1
ATOM 692 C C . VAL A 1 85 ? -5.937 3.477 -11.111 1.00 74.25 85 VAL A C 1
ATOM 694 O O . VAL A 1 85 ? -6.373 4.073 -10.129 1.00 74.25 85 VAL A O 1
ATOM 697 N N . VAL A 1 86 ? -6.299 2.223 -11.404 1.00 77.31 86 VAL A N 1
ATOM 698 C CA . VAL A 1 86 ? -7.272 1.455 -10.609 1.00 77.31 86 VAL A CA 1
ATOM 699 C C . VAL A 1 86 ? -6.790 1.269 -9.167 1.00 77.31 86 VAL A C 1
ATOM 701 O O . VAL A 1 86 ? -7.572 1.439 -8.233 1.00 77.31 86 VAL A O 1
ATOM 704 N N . LEU A 1 87 ? -5.502 0.974 -8.970 1.00 77.25 87 LEU A N 1
ATOM 705 C CA . LEU A 1 87 ? -4.904 0.790 -7.647 1.00 77.25 87 LEU A CA 1
ATOM 706 C C . LEU A 1 87 ? -4.943 2.097 -6.837 1.00 77.25 87 LEU A C 1
ATOM 708 O O . LEU A 1 87 ? -5.413 2.093 -5.699 1.00 77.25 87 LEU A O 1
ATOM 712 N N . LEU A 1 88 ? -4.542 3.226 -7.433 1.00 79.38 88 LEU A N 1
ATOM 713 C CA . LEU A 1 88 ? -4.592 4.534 -6.768 1.00 79.38 88 LEU A CA 1
ATOM 714 C C . LEU A 1 88 ? -6.017 4.940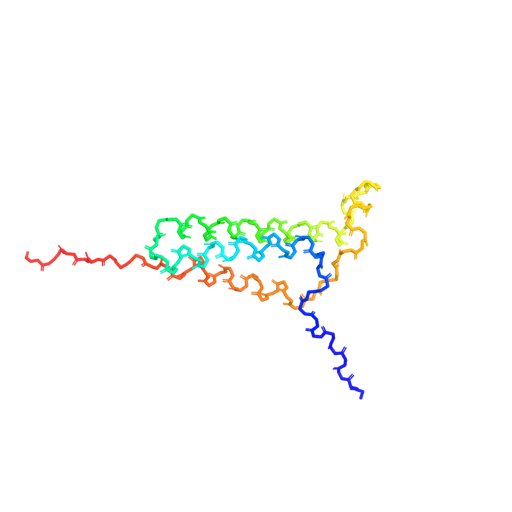 -6.379 1.00 79.38 88 LEU A C 1
ATOM 716 O O . LEU A 1 88 ? -6.241 5.388 -5.254 1.00 79.38 88 LEU A O 1
ATOM 720 N N . VAL A 1 89 ? -6.987 4.741 -7.275 1.00 82.19 89 VAL A N 1
ATOM 721 C CA . VAL A 1 89 ? -8.400 5.031 -6.991 1.00 82.19 89 VAL A CA 1
ATOM 722 C C . VAL A 1 89 ? -8.931 4.125 -5.878 1.00 82.19 89 VAL A C 1
ATOM 724 O O . VAL A 1 89 ? -9.555 4.615 -4.937 1.00 82.19 89 VAL A O 1
ATOM 727 N N . GLY A 1 90 ? -8.646 2.820 -5.928 1.00 81.75 90 GLY A N 1
ATOM 728 C CA . GLY A 1 90 ? -9.086 1.869 -4.904 1.00 81.75 90 GLY A CA 1
ATOM 729 C C . GLY A 1 90 ? -8.541 2.198 -3.512 1.00 81.75 90 GLY A C 1
ATOM 730 O O . GLY A 1 90 ? -9.263 2.124 -2.519 1.00 81.75 90 GLY A O 1
ATOM 731 N N . VAL A 1 91 ? -7.287 2.636 -3.435 1.00 81.44 91 VAL A N 1
ATOM 732 C CA . VAL A 1 91 ? -6.637 3.040 -2.181 1.00 81.44 91 VAL A CA 1
ATOM 733 C C . VAL A 1 91 ? -7.201 4.349 -1.633 1.00 81.44 91 VAL A C 1
ATOM 735 O O . VAL A 1 91 ? -7.405 4.462 -0.425 1.00 81.44 91 VAL A O 1
ATOM 738 N N . LEU A 1 92 ? -7.510 5.318 -2.498 1.00 83.06 92 LEU A N 1
ATOM 739 C CA . LEU A 1 92 ? -8.205 6.551 -2.109 1.00 83.06 92 LEU A CA 1
ATOM 740 C C . LEU A 1 92 ? -9.587 6.256 -1.514 1.00 83.06 92 LEU A C 1
ATOM 742 O O . LEU A 1 92 ? -9.947 6.801 -0.466 1.00 83.06 92 LEU A O 1
ATOM 746 N N . LEU A 1 93 ? -10.343 5.358 -2.146 1.00 83.69 93 LEU A N 1
ATOM 747 C CA . LEU A 1 93 ? -11.640 4.911 -1.637 1.00 83.69 93 LEU A CA 1
ATOM 748 C C . LEU A 1 93 ? -11.498 4.181 -0.294 1.00 83.69 93 LEU A C 1
ATOM 750 O O . LEU A 1 93 ? -12.247 4.467 0.638 1.00 83.69 93 LEU A O 1
ATOM 754 N N . LEU A 1 94 ? -10.497 3.308 -0.142 1.00 82.19 94 LEU A N 1
ATOM 755 C CA . LEU A 1 94 ? -10.212 2.632 1.130 1.00 82.19 94 LEU A CA 1
ATOM 756 C C . LEU A 1 94 ? -9.855 3.617 2.251 1.00 82.19 94 LEU A C 1
ATOM 758 O O . LEU A 1 94 ? -10.375 3.498 3.361 1.00 82.19 94 LEU A O 1
ATOM 762 N N . ALA A 1 95 ? -9.011 4.610 1.966 1.00 77.31 95 ALA A N 1
ATOM 763 C CA . ALA A 1 95 ? -8.607 5.618 2.944 1.00 77.31 95 ALA A CA 1
ATOM 764 C C . ALA A 1 95 ? -9.778 6.513 3.385 1.00 77.31 95 ALA A C 1
ATOM 766 O O . ALA A 1 95 ? -9.851 6.916 4.546 1.00 77.31 95 ALA A O 1
ATOM 767 N N . THR A 1 96 ? -10.720 6.794 2.482 1.00 79.94 96 THR A N 1
ATOM 768 C CA . THR A 1 96 ? -11.897 7.638 2.756 1.00 79.94 96 THR A CA 1
ATOM 769 C C . THR A 1 96 ? -13.107 6.863 3.288 1.00 79.94 96 THR A C 1
ATOM 771 O O . THR A 1 96 ? -14.062 7.478 3.768 1.00 79.94 96 THR A O 1
ATOM 774 N N . SER A 1 97 ? -13.059 5.527 3.276 1.00 77.44 97 SER A N 1
ATOM 775 C CA . SER A 1 97 ? -14.183 4.647 3.618 1.00 77.44 97 SER A CA 1
ATOM 776 C C . SER A 1 97 ? -14.695 4.796 5.054 1.00 77.44 97 SER A C 1
ATOM 778 O O . SER A 1 97 ? -15.869 4.522 5.301 1.00 77.44 97 SER A O 1
ATOM 780 N N . VAL A 1 98 ? -13.863 5.211 6.015 1.00 66.06 98 VAL A N 1
ATOM 781 C CA . VAL A 1 98 ? -14.270 5.292 7.428 1.00 66.06 98 VAL A CA 1
ATOM 782 C C . VAL A 1 98 ? -14.351 6.745 7.878 1.00 66.06 98 VAL A C 1
ATOM 784 O O . VAL A 1 98 ? -13.375 7.320 8.364 1.00 66.06 98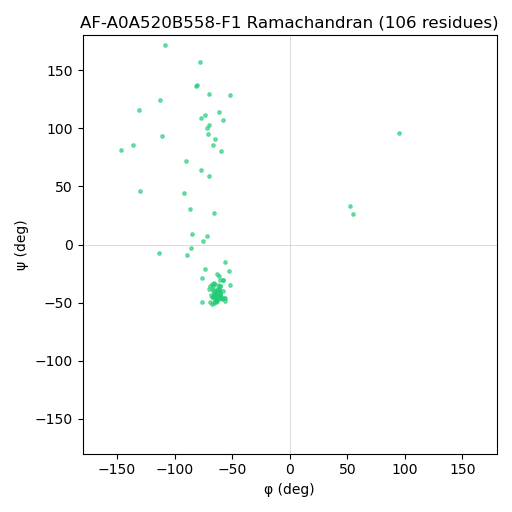 VAL A O 1
ATOM 787 N N . LYS A 1 99 ? -15.550 7.329 7.786 1.00 62.53 99 LYS A N 1
ATOM 788 C CA . LYS A 1 99 ? -15.868 8.612 8.427 1.00 62.53 99 LYS A CA 1
ATOM 789 C C . LYS A 1 99 ? -16.213 8.400 9.901 1.00 62.53 99 LYS A C 1
ATOM 791 O O . LYS A 1 99 ? -16.942 7.477 10.256 1.00 62.53 99 LYS A O 1
ATOM 796 N N . LYS A 1 100 ? -15.686 9.259 10.779 1.00 56.50 100 LYS A N 1
ATOM 797 C CA . LYS A 1 100 ? -16.168 9.345 12.162 1.00 56.50 100 LYS A CA 1
ATOM 798 C C . LYS A 1 100 ? -17.523 10.052 12.124 1.00 56.50 100 LYS A C 1
ATOM 800 O O . LYS A 1 100 ? -17.566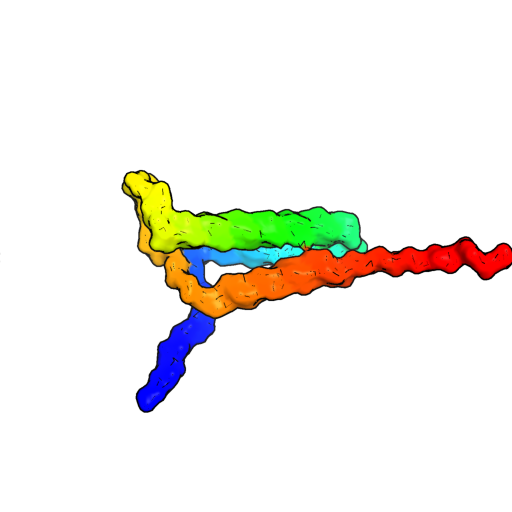 11.238 11.824 1.00 56.50 100 LYS A O 1
ATOM 805 N N . VAL A 1 101 ? -18.608 9.342 12.415 1.00 56.31 101 VAL A N 1
ATOM 806 C CA . VAL A 1 101 ? -19.868 9.996 12.782 1.00 56.31 101 VAL A CA 1
ATOM 807 C C . VAL A 1 101 ? -19.633 10.607 14.162 1.00 56.31 101 VAL A C 1
ATOM 809 O O . VAL A 1 101 ? -19.532 9.883 15.150 1.00 56.31 101 VAL A O 1
ATOM 812 N N . GLN A 1 102 ? -19.428 11.922 14.222 1.00 56.19 102 GLN A N 1
ATOM 813 C CA . GLN A 1 102 ? -19.488 12.651 15.484 1.00 56.19 102 GLN A CA 1
ATOM 814 C C . GLN A 1 102 ? -20.967 12.806 15.823 1.00 56.19 102 GLN A C 1
ATOM 816 O O . GLN A 1 102 ? -21.691 13.518 15.134 1.00 56.19 102 GLN A O 1
ATOM 821 N N . LEU A 1 103 ? -21.425 12.079 16.839 1.00 59.62 103 LEU A N 1
ATOM 822 C CA . LEU A 1 103 ? -22.723 12.338 17.443 1.00 59.62 103 LEU A CA 1
ATOM 823 C C . LEU A 1 103 ? -22.579 13.634 18.238 1.00 59.62 103 LEU A C 1
ATOM 825 O O . LEU A 1 103 ? -21.989 13.637 19.319 1.00 59.62 103 LEU A O 1
ATOM 829 N N . ASP A 1 104 ? -23.049 14.736 17.658 1.00 56.84 104 ASP A N 1
ATOM 830 C CA . ASP A 1 104 ? -23.133 16.034 18.320 1.00 56.84 104 ASP A CA 1
ATOM 831 C C . ASP A 1 104 ? -24.174 15.936 19.444 1.00 56.84 104 ASP A C 1
ATOM 833 O O . ASP A 1 104 ? -25.367 16.161 19.258 1.00 56.84 104 ASP A O 1
ATOM 837 N N . THR A 1 105 ? -23.721 15.470 20.607 1.00 60.50 105 THR A N 1
ATOM 838 C CA . THR A 1 105 ? -24.559 15.216 21.787 1.00 60.50 105 THR A CA 1
ATOM 839 C C . THR A 1 105 ? -24.585 16.467 22.666 1.00 60.50 105 THR A C 1
ATOM 841 O O . THR A 1 105 ? -24.398 16.392 23.876 1.00 60.50 105 THR A O 1
ATOM 844 N N . THR A 1 106 ? -24.758 17.638 22.045 1.00 57.41 106 THR A N 1
ATOM 845 C CA . THR A 1 106 ? -24.676 18.941 22.724 1.00 57.41 106 THR A CA 1
ATOM 846 C C . THR A 1 106 ? -25.887 19.815 22.414 1.00 57.41 106 THR A C 1
ATOM 848 O O . THR A 1 106 ? -25.750 20.985 22.077 1.00 57.41 106 THR A O 1
ATOM 851 N N . LYS A 1 107 ? -27.092 19.244 22.497 1.00 51.03 107 LYS A N 1
ATOM 852 C CA . LYS A 1 107 ? -28.352 19.998 22.605 1.00 51.03 107 LYS A CA 1
ATOM 853 C C . LYS A 1 107 ? -29.345 19.207 23.461 1.00 51.03 107 LYS A C 1
ATOM 855 O O . LYS A 1 107 ? -30.184 18.496 22.914 1.00 51.03 107 LYS A O 1
ATOM 860 N N . VAL A 1 108 ? -29.212 19.302 24.784 1.00 61.56 108 VAL A N 1
ATOM 861 C CA . VAL A 1 108 ? -30.275 18.985 25.754 1.00 61.56 108 VAL A CA 1
ATOM 862 C C . VAL A 1 108 ? -30.339 20.133 26.743 1.00 61.56 108 VAL A C 1
ATOM 864 O O . VAL A 1 108 ? -29.247 20.533 27.206 1.00 61.56 108 VAL A O 1
#

Sequence (108 aa):
MPFKGNWVLYQADPRLLYISMAIVGITTLCLFVRALRAFKIMAIVTLIWSALMAAAVFFKINNYFGSKFFDKMLAKTIHFQWGWVVLLVGVLLLATSVKKVQLDTTKV

Radius of gyration: 18.41 Å; Cα contacts (8 Å, |Δi|>4): 60; chains: 1; bounding box: 54×31×62 Å

Foldseek 3Di:
DDPPQVPPLDLADPVLVVVLCVLVVVLVVCVVVVVVVVNLVSLVVSQVSLVVVVVLVVCVVVVVPVDVVCCVVPVSGDDDHPNSVVSNVVSVCSNVVDDDPDPPPPDD

pLDDT: mean 71.71, std 14.34, range [44.22, 92.75]